Protein AF-0000000074166849 (afdb_homodimer)

pLDDT: mean 84.82, std 19.72, range [32.31, 98.38]

Foldseek 3Di:
DPFFEEEDALVVLLVCLVVVNNVVRVVVGVAYEYEVVRVVVLVVVVVVPDPSSVVVVCQEVVNVHRYDYDHPDPVNVVVVVVVVVVPPD/DPFFEEEDALVVLLVCLVVVNNVVRVVVGVAYEYEVVRVVVLVVVVVVPDPSSVVVVCQEVVNVHRYDYDHPDPVNVVVVVVVVVVPPD

Organism: Halobacterium salinarum (strain ATCC 700922 / JCM 11081 / NRC-1) (NCBI:txid64091)

Radius of gyration: 17.82 Å; Cα contacts (8 Å, |Δi|>4): 226; chains: 2; bounding box: 42×54×41 Å

InterPro domains:
  IPR021799 PIN-like domain, prokaryotic [PF11848] (5-77)

Nearest PDB structures (foldseek):
  1o4w-assembly1_A-2  TM=5.274E-01  e=3.429E-02  Archaeoglobus fulgidus
  5wz4-assembly1_B  TM=5.817E-01  e=6.478E-01  Mycobacterium tuberculosis H37Rv
  5k8j-assembly1_B  TM=6.135E-01  e=2.374E+00  Caulobacter vibrioides CB15
  7bsw-assembly1_A  TM=4.018E-01  e=7.587E+00  Homo sapiens
  5u36-assembly1_B-2  TM=3.613E-01  e=9.313E+00  Methanocaldococcus jannaschii DSM 2661

Solvent-accessible surface area (backbone atoms only — not comparable to full-atom values): 9662 Å² total; per-residue (Å²): 134,80,64,23,37,33,41,46,27,52,61,52,54,51,54,27,31,69,70,73,46,57,66,54,53,66,72,68,19,79,39,41,33,31,35,62,70,37,52,53,53,47,51,52,43,40,74,71,63,44,66,44,43,58,60,54,53,52,32,24,38,92,60,78,30,67,39,35,76,44,71,72,50,70,66,58,48,45,48,52,47,48,51,50,56,62,60,75,104,133,79,65,23,38,32,40,47,27,53,62,51,52,50,55,26,32,68,71,72,46,57,66,54,52,66,72,66,20,80,38,41,34,31,36,60,70,36,51,54,54,48,50,53,43,40,74,72,63,44,66,46,42,58,60,55,54,52,33,24,39,93,60,78,30,68,38,35,77,44,70,73,50,70,65,58,48,46,49,53,46,48,52,50,56,64,60,76,104

Secondary structure (DSSP, 8-state):
----EEE--HHHHHHHHHTT-TTHHHHH-SEEEE-HHHHHHHHHHHHTT-THHHHHHHHBGGGTSSEEE----HHHHHHHHHHHHHH--/----EEE--HHHHHHHHHTT-TTHHHHH-SEEEE-HHHHHHHHHHHHTT-THHHHHHHHBGGGTSSEEE----HHHHHHHHHHHHHH--

Structure (mmCIF, N/CA/C/O backbone):
data_AF-0000000074166849-model_v1
#
loop_
_entity.id
_entity.type
_entity.pdbx_description
1 polymer 'DUF188 family protein'
#
loop_
_atom_site.group_PDB
_atom_site.id
_atom_site.type_symbol
_atom_site.label_atom_id
_atom_site.label_alt_id
_atom_site.label_comp_id
_atom_site.label_asym_id
_atom_site.label_entity_id
_atom_site.label_seq_id
_atom_site.pdbx_PDB_ins_code
_atom_site.Cartn_x
_atom_site.Cartn_y
_atom_site.Cartn_z
_atom_site.occupancy
_atom_site.B_iso_or_equiv
_atom_site.auth_seq_id
_atom_site.auth_comp_id
_atom_site.auth_asym_id
_atom_site.auth_atom_id
_atom_site.pdbx_PDB_model_num
ATOM 1 N N . MET A 1 1 ? 2.408 14.133 -10.898 1 41.84 1 MET A N 1
ATOM 2 C CA . MET A 1 1 ? 1.543 12.969 -10.695 1 41.84 1 MET A CA 1
ATOM 3 C C . MET A 1 1 ? 1.856 12.281 -9.375 1 41.84 1 MET A C 1
ATOM 5 O O . MET A 1 1 ? 3.023 12.062 -9.039 1 41.84 1 MET A O 1
ATOM 9 N N . SER A 1 2 ? 1.131 12.633 -8.305 1 55.06 2 SER A N 1
ATOM 10 C CA . SER A 1 2 ? 1.094 12.25 -6.898 1 55.06 2 SER A CA 1
ATOM 11 C C . SER A 1 2 ? 0.989 10.734 -6.742 1 55.06 2 SER A C 1
ATOM 13 O O . SER A 1 2 ? -0.008 10.133 -7.145 1 55.06 2 SER A O 1
ATOM 15 N N . THR A 1 3 ? 2.047 9.891 -6.926 1 72.5 3 THR A N 1
ATOM 16 C CA . THR A 1 3 ? 2.07 8.453 -7.133 1 72.5 3 THR A CA 1
ATOM 17 C C . THR A 1 3 ? 2.293 7.719 -5.816 1 72.5 3 THR A C 1
ATOM 19 O O . THR A 1 3 ? 3.018 8.203 -4.941 1 72.5 3 THR A O 1
ATOM 22 N N . GLY A 1 4 ? 1.219 6.934 -5.355 1 90.38 4 GLY A N 1
ATOM 23 C CA . GLY A 1 4 ? 1.426 5.992 -4.266 1 90.38 4 GLY A CA 1
ATOM 24 C C . GLY A 1 4 ? 1.835 4.609 -4.742 1 90.38 4 GLY A C 1
ATOM 25 O O . GLY A 1 4 ? 1.427 4.172 -5.816 1 90.38 4 GLY A O 1
ATOM 26 N N . MET A 1 5 ? 2.818 4.055 -4.02 1 93.06 5 MET A N 1
ATOM 27 C CA . MET A 1 5 ? 3.266 2.711 -4.375 1 93.06 5 MET A CA 1
ATOM 28 C C . MET A 1 5 ? 3.176 1.773 -3.176 1 93.06 5 MET A C 1
ATOM 30 O O . MET A 1 5 ? 3.316 2.207 -2.031 1 93.06 5 MET A O 1
ATOM 34 N N . ALA A 1 6 ? 2.928 0.514 -3.533 1 96.12 6 ALA A N 1
ATOM 35 C CA . ALA A 1 6 ? 2.92 -0.53 -2.512 1 96.12 6 ALA A CA 1
ATOM 36 C C . ALA A 1 6 ? 3.799 -1.707 -2.924 1 96.12 6 ALA A C 1
ATOM 38 O O . ALA A 1 6 ? 3.791 -2.119 -4.086 1 96.12 6 ALA A O 1
ATOM 39 N N . VAL A 1 7 ? 4.645 -2.174 -2.018 1 94.81 7 VAL A N 1
ATOM 40 C CA . VAL A 1 7 ? 5.344 -3.447 -2.148 1 94.81 7 VAL A CA 1
ATOM 41 C C . VAL A 1 7 ? 4.68 -4.496 -1.262 1 94.81 7 VAL A C 1
ATOM 43 O O . VAL A 1 7 ? 4.602 -4.328 -0.043 1 94.81 7 VAL A O 1
ATOM 46 N N . VAL A 1 8 ? 4.242 -5.59 -1.958 1 96.44 8 VAL A N 1
ATOM 47 C CA . VAL A 1 8 ? 3.406 -6.527 -1.215 1 96.44 8 VAL A CA 1
ATOM 48 C C . VAL A 1 8 ? 4.066 -7.906 -1.193 1 96.44 8 VAL A C 1
ATOM 50 O O . VAL A 1 8 ? 4.793 -8.266 -2.123 1 96.44 8 VAL A O 1
ATOM 53 N N . ASP A 1 9 ? 3.875 -8.625 -0.111 1 95.62 9 ASP A N 1
ATOM 54 C CA . ASP A 1 9 ? 4.426 -9.969 0.029 1 95.62 9 ASP A CA 1
ATOM 55 C C . ASP A 1 9 ? 3.33 -11.023 -0.115 1 95.62 9 ASP A C 1
ATOM 57 O O . ASP A 1 9 ? 2.193 -10.703 -0.466 1 95.62 9 ASP A O 1
ATOM 61 N N . ASN A 1 10 ? 3.746 -12.297 0.101 1 95.56 10 ASN A N 1
ATOM 62 C CA . ASN A 1 10 ? 2.855 -13.438 -0.074 1 95.56 10 ASN A CA 1
ATOM 63 C C . ASN A 1 10 ? 1.666 -13.375 0.881 1 95.56 10 ASN A C 1
ATOM 65 O O . ASN A 1 10 ? 0.538 -13.68 0.497 1 95.56 10 ASN A O 1
ATOM 69 N N . ASN A 1 11 ? 1.897 -12.914 2.064 1 94.75 11 ASN A N 1
ATOM 70 C CA . ASN A 1 11 ? 0.824 -12.867 3.053 1 94.75 11 ASN A CA 1
ATOM 71 C C . ASN A 1 11 ? -0.29 -11.914 2.627 1 94.75 11 ASN A C 1
ATOM 73 O O . ASN A 1 11 ? -1.471 -12.266 2.699 1 94.75 11 ASN A O 1
ATOM 77 N N . ILE A 1 12 ? 0.066 -10.773 2.145 1 96.94 12 ILE A N 1
ATOM 78 C CA . ILE A 1 12 ? -0.915 -9.781 1.716 1 96.94 12 ILE A CA 1
ATOM 79 C C . ILE A 1 12 ? -1.655 -10.289 0.481 1 96.94 12 ILE A C 1
ATOM 81 O O . ILE A 1 12 ? -2.889 -10.289 0.445 1 96.94 12 ILE A O 1
ATOM 85 N N . LEU A 1 13 ? -0.914 -10.75 -0.47 1 97.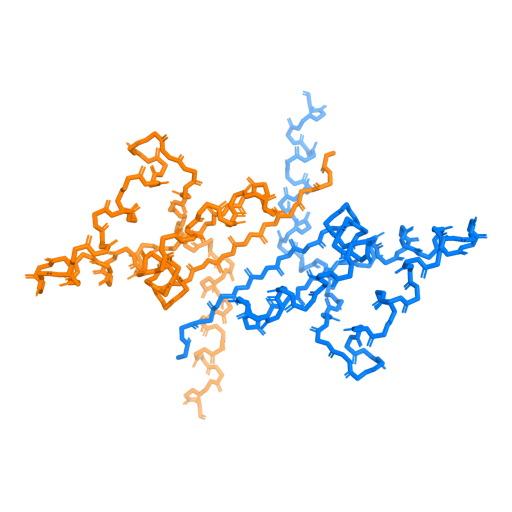69 13 LEU A N 1
ATOM 86 C CA . LEU A 1 13 ? -1.511 -11.242 -1.708 1 97.69 13 LEU A CA 1
ATOM 87 C C . LEU A 1 13 ? -2.457 -12.406 -1.433 1 97.69 13 LEU A C 1
ATOM 89 O O . LEU A 1 13 ? -3.582 -12.43 -1.934 1 97.69 13 LEU A O 1
ATOM 93 N N . SER A 1 14 ? -1.959 -13.305 -0.63 1 97 14 SER A N 1
ATOM 94 C CA . SER A 1 14 ? -2.768 -14.484 -0.322 1 97 14 SER A CA 1
ATOM 95 C C . SER A 1 14 ? -4.027 -14.102 0.451 1 97 14 SER A C 1
ATOM 97 O O . SER A 1 14 ? -5.121 -14.57 0.135 1 97 14 SER A O 1
ATOM 99 N N . SER A 1 15 ? -3.916 -13.234 1.412 1 96.31 15 SER A N 1
ATOM 100 C CA . SER A 1 15 ? -5.051 -12.828 2.232 1 96.31 15 SER A CA 1
ATOM 101 C C . SER A 1 15 ? -6.117 -12.125 1.395 1 96.31 15 SER A C 1
ATOM 103 O O . SER A 1 15 ? -7.301 -12.453 1.491 1 96.31 15 SER A O 1
ATOM 105 N N . LEU A 1 16 ? -5.75 -11.258 0.566 1 97.06 16 LEU A N 1
ATOM 106 C CA . LEU A 1 16 ? -6.695 -10.516 -0.268 1 97.06 16 LEU A CA 1
ATOM 107 C C . LEU A 1 16 ? -7.312 -11.43 -1.323 1 97.06 16 LEU A C 1
ATOM 109 O O . LEU A 1 16 ? -8.492 -11.289 -1.649 1 97.06 16 LEU A O 1
ATOM 113 N N . ALA A 1 17 ? -6.488 -12.336 -1.84 1 97.88 17 ALA A N 1
ATOM 114 C CA . ALA A 1 17 ? -6.992 -13.25 -2.857 1 97.88 17 ALA A CA 1
ATOM 115 C C . ALA A 1 17 ? -8.062 -14.18 -2.283 1 97.88 17 ALA A C 1
ATOM 117 O O . ALA A 1 17 ? -9.062 -14.461 -2.941 1 97.88 17 ALA A O 1
ATOM 118 N N . LYS A 1 18 ? -7.859 -14.602 -1.071 1 97 18 LYS A N 1
ATOM 119 C CA . LYS A 1 18 ? -8.781 -15.516 -0.412 1 97 18 LYS A CA 1
ATOM 120 C C . LYS A 1 18 ? -10.156 -14.883 -0.227 1 97 18 LYS A C 1
ATOM 122 O O . LYS A 1 18 ? -11.18 -15.57 -0.282 1 97 18 LYS A O 1
ATOM 127 N N . ILE A 1 19 ? -10.227 -13.547 -0.076 1 96.19 19 ILE A N 1
ATOM 128 C CA . ILE A 1 19 ? -11.5 -12.867 0.141 1 96.19 19 ILE A CA 1
ATOM 129 C C . ILE A 1 19 ? -11.898 -12.094 -1.115 1 96.19 19 ILE A C 1
ATOM 131 O O . ILE A 1 19 ? -12.758 -11.211 -1.063 1 96.19 19 ILE A O 1
ATOM 135 N N . ASP A 1 20 ? -11.305 -12.289 -2.135 1 96.69 20 ASP A N 1
ATOM 136 C CA . ASP A 1 20 ? -11.594 -11.727 -3.449 1 96.69 20 ASP A CA 1
ATOM 137 C C . ASP A 1 20 ? -11.516 -10.203 -3.42 1 96.69 20 ASP A C 1
ATOM 139 O O . ASP A 1 20 ? -12.391 -9.516 -3.953 1 96.69 20 ASP A O 1
ATOM 143 N N . ARG A 1 21 ? -10.391 -9.609 -2.824 1 96.62 21 ARG A N 1
ATOM 144 C CA . ARG A 1 21 ? -10.242 -8.164 -2.703 1 96.62 21 ARG A CA 1
ATOM 145 C C . ARG A 1 21 ? -8.875 -7.707 -3.211 1 96.62 21 ARG A C 1
ATOM 147 O O . ARG A 1 21 ? -8.344 -6.699 -2.748 1 96.62 21 ARG A O 1
ATOM 154 N N . LEU A 1 22 ? -8.328 -8.406 -4.148 1 97.94 22 LEU A N 1
ATOM 155 C CA . LEU A 1 22 ? -7.035 -8.062 -4.727 1 97.94 22 LEU A CA 1
ATOM 156 C C . LEU A 1 22 ? -7.078 -6.695 -5.398 1 97.94 22 LEU A C 1
ATOM 158 O O . LEU A 1 22 ? -6.09 -5.961 -5.383 1 97.94 22 LEU A O 1
ATOM 162 N N . THR A 1 23 ? -8.258 -6.336 -5.863 1 97.06 23 THR A N 1
ATOM 163 C CA . THR A 1 23 ? -8.391 -5.117 -6.656 1 97.06 23 THR A CA 1
ATOM 164 C C . THR A 1 23 ? -8.328 -3.881 -5.766 1 97.06 23 THR A C 1
ATOM 166 O O . THR A 1 23 ? -8.195 -2.76 -6.258 1 97.06 23 THR A O 1
ATOM 169 N N . LEU A 1 24 ? -8.367 -4.07 -4.516 1 95.06 24 LEU A N 1
ATOM 170 C CA . LEU A 1 24 ? -8.188 -2.973 -3.57 1 95.06 24 LEU A CA 1
ATOM 171 C C . LEU A 1 24 ? -6.828 -2.312 -3.756 1 95.06 24 LEU A C 1
ATOM 173 O O . LEU A 1 24 ? -6.711 -1.088 -3.666 1 95.06 24 LEU A O 1
ATOM 177 N N . LEU A 1 25 ? -5.863 -3.1 -4.078 1 96.88 25 LEU A N 1
ATOM 178 C CA . LEU A 1 25 ? -4.492 -2.615 -4.16 1 96.88 25 LEU A CA 1
ATOM 179 C C . LEU A 1 25 ? -4.336 -1.604 -5.293 1 96.88 25 LEU A C 1
ATOM 181 O O . LEU A 1 25 ? -3.963 -0.453 -5.055 1 96.88 25 LEU A O 1
ATOM 185 N N . PRO A 1 26 ? -4.762 -1.969 -6.477 1 96.44 26 PRO A N 1
ATOM 186 C CA . PRO A 1 26 ? -4.609 -0.995 -7.559 1 96.44 26 PRO A CA 1
ATOM 187 C C . PRO A 1 26 ? -5.629 0.139 -7.48 1 96.44 26 PRO A C 1
ATOM 189 O O . PRO A 1 26 ? -5.488 1.152 -8.172 1 96.44 26 PRO A O 1
ATOM 192 N N . SER A 1 27 ? -6.641 0.029 -6.68 1 94.44 27 SER A N 1
ATOM 193 C CA . SER A 1 27 ? -7.609 1.104 -6.488 1 94.44 27 SER A CA 1
ATOM 194 C C . SER A 1 27 ? -7.047 2.203 -5.594 1 94.44 27 SER A C 1
ATOM 196 O O . SER A 1 27 ? -7.5 3.35 -5.652 1 94.44 27 SER A O 1
ATOM 198 N N . VAL A 1 28 ? -6.102 1.856 -4.793 1 93.69 28 VAL A N 1
ATOM 199 C CA . VAL A 1 28 ? -5.539 2.797 -3.826 1 93.69 28 VAL A CA 1
ATOM 200 C C . VAL A 1 28 ? -4.156 3.25 -4.289 1 93.69 28 VAL A C 1
ATOM 202 O O . VAL A 1 28 ? -3.795 4.418 -4.125 1 93.69 28 VAL A O 1
ATOM 205 N N . PHE A 1 29 ? -3.475 2.314 -4.949 1 95.62 29 PHE A N 1
ATOM 206 C CA . PHE A 1 29 ? -2.092 2.602 -5.309 1 95.62 29 PHE A CA 1
ATOM 207 C C . PHE A 1 29 ? -1.916 2.596 -6.824 1 95.62 29 PHE A C 1
ATOM 209 O O . PHE A 1 29 ? -2.424 1.704 -7.508 1 95.62 29 PHE A O 1
ATOM 216 N N . GLU A 1 30 ? -1.13 3.555 -7.266 1 94.31 30 GLU A N 1
ATOM 217 C CA . GLU A 1 30 ? -0.834 3.605 -8.695 1 94.31 30 GLU A CA 1
ATOM 218 C C . GLU A 1 30 ? 0.069 2.449 -9.117 1 94.31 30 GLU A C 1
ATOM 220 O O . GLU A 1 30 ? -0.083 1.9 -10.203 1 94.31 30 GLU A O 1
ATOM 225 N N . THR A 1 31 ? 1.039 2.146 -8.227 1 93.94 31 THR A N 1
ATOM 226 C CA . THR A 1 31 ? 1.978 1.063 -8.5 1 93.94 31 THR A CA 1
ATOM 227 C C . THR A 1 31 ? 1.963 0.034 -7.375 1 93.94 31 THR A C 1
ATOM 229 O O . THR A 1 31 ? 2.031 0.393 -6.199 1 93.94 31 THR A O 1
ATOM 232 N N . VAL A 1 32 ? 1.758 -1.18 -7.797 1 97 32 VAL A N 1
ATOM 233 C CA . VAL A 1 32 ? 1.841 -2.303 -6.871 1 97 32 VAL A CA 1
ATOM 234 C C . VAL A 1 32 ? 2.891 -3.299 -7.355 1 97 32 VAL A C 1
ATOM 236 O O . VAL A 1 32 ? 2.826 -3.773 -8.492 1 97 32 VAL A O 1
ATOM 239 N N . GLU A 1 33 ? 3.84 -3.564 -6.41 1 95.81 33 GLU A N 1
ATOM 240 C CA . GLU A 1 33 ? 4.949 -4.422 -6.809 1 95.81 33 GLU A CA 1
ATOM 241 C C . GLU A 1 33 ? 5.18 -5.539 -5.793 1 95.81 33 GLU A C 1
ATOM 243 O O . GLU A 1 33 ? 4.793 -5.41 -4.629 1 95.81 33 GLU A O 1
ATOM 248 N N . THR A 1 34 ? 5.793 -6.582 -6.297 1 96.62 34 THR A N 1
ATOM 249 C CA . THR A 1 34 ? 6.352 -7.641 -5.461 1 96.62 34 THR A CA 1
ATOM 250 C C . THR A 1 34 ? 7.711 -8.086 -5.992 1 96.62 34 THR A C 1
ATOM 252 O O . THR A 1 34 ? 8.234 -7.504 -6.941 1 96.62 34 THR A O 1
ATOM 255 N N . ILE A 1 35 ? 8.281 -9.086 -5.305 1 94.25 35 ILE A N 1
ATOM 256 C CA . ILE A 1 35 ? 9.602 -9.539 -5.723 1 94.25 35 ILE A CA 1
ATOM 257 C C . ILE A 1 35 ? 9.547 -11.023 -6.082 1 94.25 35 ILE A C 1
ATOM 259 O O . ILE A 1 35 ? 8.602 -11.727 -5.711 1 94.25 35 ILE A O 1
ATOM 263 N N . PRO A 1 36 ? 10.586 -11.5 -6.801 1 94.81 36 PRO A N 1
ATOM 264 C CA . PRO A 1 36 ? 10.594 -12.875 -7.32 1 94.81 36 PRO A CA 1
ATOM 265 C C . PRO A 1 36 ? 10.438 -13.922 -6.223 1 94.81 36 PRO A C 1
ATOM 267 O O . PRO A 1 36 ? 9.789 -14.953 -6.434 1 94.81 36 PRO A O 1
ATOM 270 N N . SER A 1 37 ? 11.023 -13.656 -5.066 1 93.94 37 SER A N 1
ATOM 271 C CA . SER A 1 37 ? 10.922 -14.625 -3.98 1 93.94 37 SER A CA 1
ATOM 272 C C . SER A 1 37 ? 9.469 -14.828 -3.557 1 93.94 37 SER A C 1
ATOM 274 O O . SER A 1 37 ? 9.078 -15.938 -3.186 1 93.94 37 SER A O 1
ATOM 276 N N . VAL A 1 38 ? 8.719 -13.82 -3.629 1 95.25 38 VAL A N 1
ATOM 277 C CA . VAL A 1 38 ? 7.301 -13.906 -3.285 1 95.25 38 VAL A CA 1
ATOM 278 C C . VAL A 1 38 ? 6.559 -14.719 -4.348 1 95.25 38 VAL A C 1
ATOM 280 O O . VAL A 1 38 ? 5.684 -15.523 -4.023 1 95.25 38 VAL A O 1
ATOM 283 N N . VAL A 1 39 ? 6.93 -14.555 -5.551 1 95.25 39 VAL A N 1
ATOM 284 C CA . VAL A 1 39 ? 6.344 -15.328 -6.645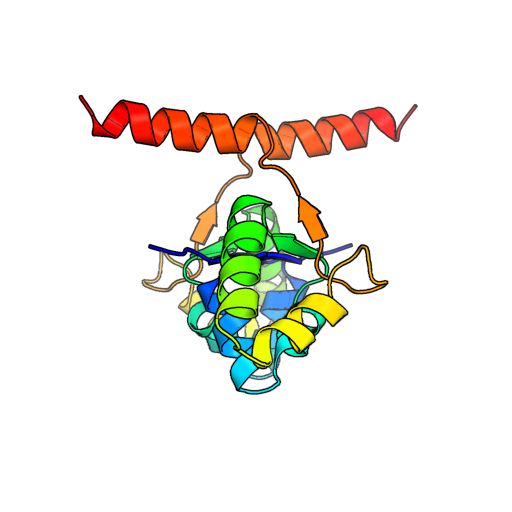 1 95.25 39 VAL A CA 1
ATOM 285 C C . VAL A 1 39 ? 6.633 -16.812 -6.445 1 95.25 39 VAL A C 1
ATOM 287 O O . VAL A 1 39 ? 5.75 -17.656 -6.621 1 95.25 39 VAL A O 1
ATOM 290 N N . ASP A 1 40 ? 7.855 -17.078 -6.059 1 94.5 40 ASP A N 1
ATOM 291 C CA . ASP A 1 40 ? 8.242 -18.453 -5.789 1 94.5 40 ASP A CA 1
ATOM 292 C C . ASP A 1 40 ? 7.355 -19.062 -4.707 1 94.5 40 ASP A C 1
ATOM 294 O O . ASP A 1 40 ? 6.934 -20.219 -4.824 1 94.5 40 ASP A O 1
ATOM 298 N N . GLU A 1 41 ? 7.125 -18.234 -3.73 1 95.12 41 GLU A N 1
ATOM 299 C CA . GLU A 1 41 ? 6.285 -18.688 -2.627 1 95.12 41 GLU A CA 1
ATOM 300 C C . GLU A 1 41 ? 4.859 -18.969 -3.098 1 95.12 41 GLU A C 1
ATOM 302 O O . GLU A 1 41 ? 4.266 -19.984 -2.725 1 95.12 41 GLU A O 1
ATOM 307 N N . LEU A 1 42 ? 4.301 -18.219 -3.875 1 96 42 LEU A N 1
ATOM 308 C CA . LEU A 1 42 ? 2.951 -18.375 -4.406 1 96 42 LEU A CA 1
ATOM 309 C C . LEU A 1 42 ? 2.867 -19.594 -5.324 1 96 42 LEU A C 1
ATOM 311 O O . LEU A 1 42 ? 1.863 -20.312 -5.32 1 96 42 LEU A O 1
ATOM 315 N N . ASP A 1 43 ? 3.914 -19.859 -6.07 1 94.5 43 ASP A N 1
ATOM 316 C CA . ASP A 1 43 ? 3.961 -21.016 -6.953 1 94.5 43 ASP A CA 1
ATOM 317 C C . ASP A 1 43 ? 3.91 -22.328 -6.152 1 94.5 43 ASP A C 1
ATOM 319 O O . ASP A 1 43 ? 3.273 -23.297 -6.57 1 94.5 43 ASP A O 1
ATOM 323 N N . ARG A 1 44 ? 4.57 -22.281 -5.043 1 95.5 44 ARG A N 1
ATOM 324 C CA . ARG A 1 44 ? 4.512 -23.453 -4.184 1 95.5 44 ARG A CA 1
ATOM 325 C C . ARG A 1 44 ? 3.098 -23.688 -3.668 1 95.5 44 ARG A C 1
ATOM 327 O O . ARG A 1 44 ? 2.635 -24.828 -3.598 1 95.5 44 ARG A O 1
ATOM 334 N N . ALA A 1 45 ? 2.439 -22.609 -3.352 1 94.88 45 ALA A N 1
ATOM 335 C CA . ALA A 1 45 ? 1.051 -22.703 -2.906 1 94.88 45 ALA A CA 1
ATOM 336 C C . ALA A 1 45 ? 0.156 -23.266 -4.012 1 94.88 45 ALA A C 1
ATOM 338 O O . ALA A 1 45 ? -0.774 -24.016 -3.74 1 94.88 45 ALA A O 1
ATOM 339 N N . LYS A 1 46 ? 0.399 -22.922 -5.152 1 93.38 46 LYS A N 1
ATOM 340 C CA . LYS A 1 46 ? -0.336 -23.438 -6.305 1 93.38 46 LYS A CA 1
ATOM 341 C C . LYS A 1 46 ? -0.18 -24.953 -6.422 1 93.38 46 LYS A C 1
ATOM 343 O O . LYS A 1 46 ? -1.157 -25.672 -6.66 1 93.38 46 LYS A O 1
ATOM 348 N N . VAL A 1 47 ? 1.09 -25.406 -6.23 1 94.5 47 VAL A N 1
ATOM 349 C CA . VAL A 1 47 ? 1.389 -26.828 -6.301 1 94.5 47 VAL A CA 1
ATOM 350 C C . VAL A 1 47 ? 0.619 -27.578 -5.211 1 94.5 47 VAL A C 1
ATOM 352 O O . VAL A 1 47 ? 0.135 -28.688 -5.434 1 94.5 47 VAL A O 1
ATOM 355 N N . ASP A 1 48 ? 0.426 -26.891 -4.145 1 94.81 48 ASP A N 1
ATOM 356 C CA . ASP A 1 48 ? -0.286 -27.484 -3.016 1 94.81 48 ASP A CA 1
ATOM 357 C C . ASP A 1 48 ? -1.795 -27.469 -3.246 1 94.81 48 ASP A C 1
ATOM 359 O O . ASP A 1 48 ? -2.559 -27.984 -2.434 1 94.81 48 ASP A O 1
ATOM 363 N N . GLY A 1 49 ? -2.283 -26.844 -4.234 1 93.31 49 GLY A N 1
ATOM 364 C CA . GLY A 1 49 ? -3.674 -26.953 -4.645 1 93.31 49 GLY A CA 1
ATOM 365 C C . GLY A 1 49 ? -4.527 -25.797 -4.18 1 93.31 49 GLY A C 1
ATOM 366 O O . GLY A 1 49 ? -5.754 -25.891 -4.141 1 93.31 49 GLY A O 1
ATOM 367 N N . TYR A 1 50 ? -3.869 -24.719 -3.828 1 93.25 50 TYR A N 1
ATOM 368 C CA . TYR A 1 50 ? -4.648 -23.562 -3.389 1 93.25 50 TYR A CA 1
ATOM 369 C C . TYR A 1 50 ? -5.18 -22.781 -4.582 1 93.25 50 TYR A C 1
ATOM 371 O O . TYR A 1 50 ? -4.398 -22.25 -5.375 1 93.25 50 TYR A O 1
ATOM 379 N N . ASP A 1 51 ? -6.48 -22.594 -4.605 1 94.25 51 ASP A N 1
ATOM 380 C CA . ASP A 1 51 ? -7.141 -22.016 -5.773 1 94.25 51 ASP A CA 1
ATOM 381 C C . ASP A 1 51 ? -6.965 -20.5 -5.812 1 94.25 51 ASP A C 1
ATOM 383 O O . ASP A 1 51 ? -7.023 -19.891 -6.883 1 94.25 51 ASP A O 1
ATOM 387 N N . PHE A 1 52 ? -6.77 -19.938 -4.629 1 96.38 52 PHE A N 1
ATOM 388 C CA . PHE A 1 52 ? -6.68 -18.484 -4.582 1 96.38 52 PHE A CA 1
ATOM 389 C C . PHE A 1 52 ? -5.477 -17.984 -5.383 1 96.38 52 PHE A C 1
ATOM 391 O O . PHE A 1 52 ? -5.438 -16.828 -5.801 1 96.38 52 PHE A O 1
ATOM 398 N N . VAL A 1 53 ? -4.488 -18.844 -5.695 1 97.25 53 VAL A N 1
ATOM 399 C CA . VAL A 1 53 ? -3.277 -18.469 -6.422 1 97.25 53 VAL A CA 1
ATOM 400 C C . VAL A 1 53 ? -3.627 -18.14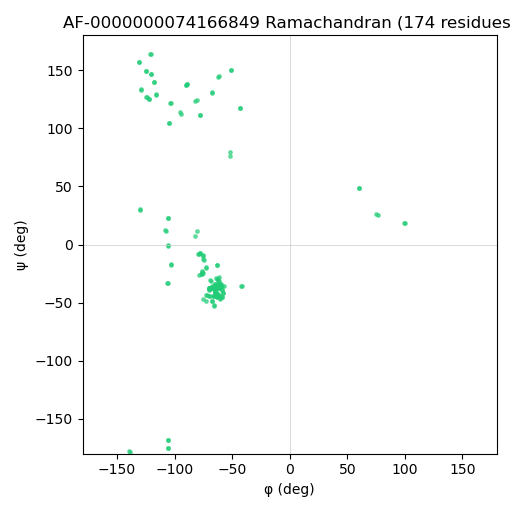1 -7.867 1 97.25 53 VAL A C 1
ATOM 402 O O . VAL A 1 53 ? -2.988 -17.281 -8.484 1 97.25 53 VAL A O 1
ATOM 405 N N . THR A 1 54 ? -4.652 -18.797 -8.375 1 96.62 54 THR A N 1
ATOM 406 C CA . THR A 1 54 ? -5.082 -18.516 -9.742 1 96.62 54 THR A CA 1
ATOM 407 C C . THR A 1 54 ? -5.516 -17.062 -9.891 1 96.62 54 THR A C 1
ATOM 409 O O . THR A 1 54 ? -5.246 -16.438 -10.922 1 96.62 54 THR A O 1
ATOM 412 N N . ARG A 1 55 ? -6.141 -16.578 -8.875 1 97.56 55 ARG A N 1
ATOM 413 C CA . ARG A 1 55 ? -6.562 -15.18 -8.898 1 97.56 55 ARG A CA 1
ATOM 414 C C . ARG A 1 55 ? -5.355 -14.242 -8.883 1 97.56 55 ARG A C 1
ATOM 416 O O . ARG A 1 55 ? -5.371 -13.195 -9.539 1 97.56 55 ARG A O 1
ATOM 423 N N . ILE A 1 56 ? -4.324 -14.617 -8.148 1 98.38 56 ILE A N 1
ATOM 424 C CA . ILE A 1 56 ? -3.109 -13.812 -8.102 1 98.38 56 ILE A CA 1
ATOM 425 C C . ILE A 1 56 ? -2.393 -13.875 -9.445 1 98.38 56 ILE A C 1
ATOM 427 O O . ILE A 1 56 ? -1.897 -12.859 -9.938 1 98.38 56 ILE A O 1
ATOM 431 N N . ASP A 1 57 ? -2.412 -14.992 -10.062 1 97.12 57 ASP A N 1
ATOM 432 C CA . ASP A 1 57 ? -1.793 -15.164 -11.375 1 97.12 57 ASP A CA 1
ATOM 433 C C . ASP A 1 57 ? -2.43 -14.234 -12.406 1 97.12 57 ASP A C 1
ATOM 435 O O . ASP A 1 57 ? -1.734 -13.664 -13.25 1 97.12 57 ASP A O 1
ATOM 439 N N . ALA A 1 58 ? -3.641 -14 -12.289 1 97.56 58 ALA A N 1
ATOM 440 C CA . ALA A 1 58 ? -4.402 -13.234 -13.273 1 97.56 58 ALA A CA 1
ATOM 441 C C . ALA A 1 58 ? -4.047 -11.75 -13.211 1 97.56 58 ALA A C 1
ATOM 443 O O . ALA A 1 58 ? -4.25 -11.016 -14.18 1 97.56 58 ALA A O 1
ATOM 444 N N . VAL A 1 59 ? -3.504 -11.305 -12.148 1 98.19 59 VAL A N 1
ATOM 445 C CA . VAL A 1 59 ? -3.275 -9.867 -12.016 1 98.19 59 VAL A CA 1
ATOM 446 C C . VAL A 1 59 ? -1.792 -9.562 -12.195 1 98.19 59 VAL A C 1
ATOM 448 O O . VAL A 1 59 ? -1.377 -8.398 -12.117 1 98.19 59 VAL A O 1
ATOM 451 N N . LYS A 1 60 ? -1.007 -10.531 -12.406 1 97.94 60 LYS A N 1
ATOM 452 C CA . LYS A 1 60 ? 0.407 -10.305 -12.695 1 97.94 60 LYS A CA 1
ATOM 453 C C . LYS A 1 60 ? 0.585 -9.508 -13.984 1 97.94 60 LYS A C 1
ATOM 455 O 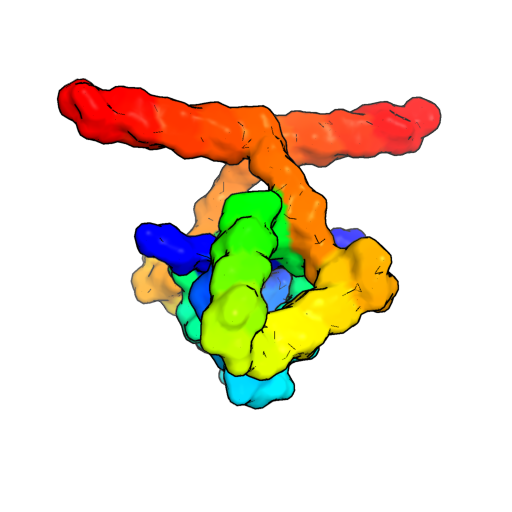O . LYS A 1 60 ? -0.158 -9.695 -14.945 1 97.94 60 LYS A O 1
ATOM 460 N N . SER A 1 61 ? 1.591 -8.672 -13.969 1 97.06 61 SER A N 1
ATOM 461 C CA . SER A 1 61 ? 1.8 -7.754 -15.086 1 97.06 61 SER A CA 1
ATOM 462 C C . SER A 1 61 ? 2.025 -8.516 -16.391 1 97.06 61 SER A C 1
ATOM 464 O O . SER A 1 61 ? 1.577 -8.086 -17.453 1 97.06 61 SER A O 1
ATOM 466 N N . TYR A 1 62 ? 2.703 -9.672 -16.375 1 94.75 62 TYR A N 1
ATOM 467 C CA . TYR A 1 62 ? 2.977 -10.414 -17.594 1 94.75 62 TYR A CA 1
ATOM 468 C C . TYR A 1 62 ? 1.741 -11.18 -18.062 1 94.75 62 TYR A C 1
ATOM 470 O O . TYR A 1 62 ? 1.72 -11.727 -19.172 1 94.75 62 TYR A O 1
ATOM 478 N N . ASN A 1 63 ? 0.683 -11.281 -17.422 1 96.44 63 ASN A N 1
ATOM 479 C CA . ASN A 1 63 ? -0.624 -11.789 -17.812 1 96.44 63 ASN A CA 1
ATOM 480 C C . ASN A 1 63 ? -1.629 -10.656 -18.016 1 96.44 63 ASN A C 1
ATOM 482 O O . ASN A 1 63 ? -2.809 -10.805 -17.688 1 96.44 63 ASN A O 1
ATOM 486 N N . ASN A 1 64 ? -1.09 -9.469 -18.281 1 96.56 64 ASN A N 1
ATOM 487 C CA . ASN A 1 64 ? -1.881 -8.281 -18.594 1 96.56 64 ASN A CA 1
ATOM 488 C C . ASN A 1 64 ? -2.545 -7.707 -17.344 1 96.56 64 ASN A C 1
ATOM 490 O O . ASN A 1 64 ? -3.615 -7.102 -17.422 1 96.56 64 ASN A O 1
ATOM 494 N N . GLY A 1 65 ? -1.984 -7.926 -16.172 1 98.19 65 GLY A N 1
ATOM 495 C CA . GLY A 1 65 ? -2.49 -7.387 -14.914 1 98.19 65 GLY A CA 1
ATOM 496 C C . GLY A 1 65 ? -1.657 -6.238 -14.375 1 98.19 65 GLY A C 1
ATOM 497 O O . GLY A 1 65 ? -0.899 -5.613 -15.125 1 98.19 65 GLY A O 1
ATOM 498 N N . TRP A 1 66 ? -1.896 -5.863 -13.148 1 98.06 66 TRP A N 1
ATOM 499 C CA . TRP A 1 66 ? -1.313 -4.652 -12.578 1 98.06 66 TRP A CA 1
ATOM 500 C C . TRP A 1 66 ? -0.158 -4.992 -11.641 1 98.06 66 TRP A C 1
ATOM 502 O O . TRP A 1 66 ? 0.625 -4.117 -11.266 1 98.06 66 TRP A O 1
ATOM 512 N N . LEU A 1 67 ? -0.034 -6.191 -11.203 1 98.25 67 LEU A N 1
ATOM 513 C CA . LEU A 1 67 ? 0.98 -6.562 -10.227 1 98.25 67 LEU A CA 1
ATOM 514 C C . LEU A 1 67 ? 2.348 -6.707 -10.883 1 98.25 67 LEU A C 1
ATOM 516 O O . LEU A 1 67 ? 2.576 -7.645 -11.648 1 98.25 67 LEU A O 1
ATOM 520 N N . GLU A 1 68 ? 3.242 -5.789 -10.547 1 97.12 68 GLU A N 1
ATOM 521 C CA . GLU A 1 68 ? 4.586 -5.809 -11.125 1 97.12 68 GLU A CA 1
ATOM 522 C C . GLU A 1 68 ? 5.531 -6.66 -10.281 1 97.12 68 GLU A C 1
ATOM 524 O O . GLU A 1 68 ? 5.504 -6.598 -9.055 1 97.12 68 GLU A O 1
ATOM 529 N N . ILE A 1 69 ? 6.348 -7.449 -11.008 1 95.94 69 ILE A N 1
ATOM 530 C CA . ILE A 1 69 ? 7.363 -8.258 -10.344 1 95.94 69 ILE A CA 1
ATOM 531 C C . ILE A 1 69 ? 8.742 -7.625 -10.547 1 95.94 69 ILE A C 1
ATOM 533 O O . ILE A 1 69 ? 9.266 -7.621 -11.664 1 95.94 69 ILE A O 1
ATOM 537 N N . THR A 1 70 ? 9.234 -6.988 -9.5 1 90.81 70 THR A N 1
ATOM 538 C CA . THR A 1 70 ? 10.492 -6.266 -9.648 1 90.81 70 THR A CA 1
ATOM 539 C C . THR A 1 70 ? 11.57 -6.871 -8.766 1 90.81 70 THR A C 1
ATOM 541 O O . THR A 1 70 ? 11.312 -7.23 -7.613 1 90.81 70 THR A O 1
ATOM 544 N N . ALA A 1 71 ? 12.734 -7.184 -9.359 1 76.62 71 ALA A N 1
ATOM 545 C CA . ALA A 1 71 ? 13.875 -7.652 -8.578 1 76.62 71 ALA A CA 1
ATOM 546 C C . ALA A 1 71 ? 14.414 -6.547 -7.676 1 76.62 71 ALA A C 1
ATOM 548 O O . ALA A 1 71 ? 14.391 -5.371 -8.039 1 76.62 71 ALA A O 1
ATOM 549 N N . PRO A 1 72 ? 14.57 -6.941 -6.449 1 61.81 72 PRO A N 1
ATOM 550 C CA . PRO A 1 72 ? 15.109 -5.918 -5.551 1 61.81 72 PRO A CA 1
ATOM 551 C C . PRO A 1 72 ? 16.266 -5.133 -6.168 1 61.81 72 PRO A C 1
ATOM 553 O O . PRO A 1 72 ? 17.047 -5.688 -6.949 1 61.81 72 PRO A O 1
ATOM 556 N N . THR A 1 73 ? 16.047 -3.865 -6.316 1 54.81 73 THR A N 1
ATOM 557 C CA . THR A 1 73 ? 17.188 -3.09 -6.766 1 54.81 73 THR A CA 1
ATOM 558 C C . THR A 1 73 ? 18.406 -3.379 -5.898 1 54.81 73 THR A C 1
ATOM 560 O O . THR A 1 73 ? 18.281 -3.895 -4.789 1 54.81 73 THR A O 1
ATOM 563 N N . GLU A 1 74 ? 19.594 -3.271 -6.484 1 48.5 74 GLU A N 1
ATOM 564 C CA . GLU A 1 74 ? 20.859 -3.393 -5.773 1 48.5 74 GLU A CA 1
ATOM 565 C C . GLU A 1 74 ? 20.812 -2.662 -4.434 1 48.5 74 GLU A C 1
ATOM 567 O O . GLU A 1 74 ? 21.375 -3.129 -3.443 1 48.5 74 GLU A O 1
ATOM 572 N N . SER A 1 75 ? 20.156 -1.602 -4.367 1 48.72 75 SER A N 1
ATOM 573 C CA . SER A 1 75 ? 20.125 -0.802 -3.146 1 48.72 75 SER A CA 1
ATOM 574 C C . SER A 1 75 ? 19.281 -1.475 -2.064 1 48.72 75 SER A C 1
ATOM 576 O O . SER A 1 75 ? 19.578 -1.354 -0.875 1 48.72 75 SER A O 1
ATOM 578 N N . GLU A 1 76 ? 18.141 -2.025 -2.289 1 50.56 76 GLU A N 1
ATOM 579 C CA . GLU A 1 76 ? 17.359 -2.781 -1.32 1 50.56 76 GLU A CA 1
ATOM 580 C C . GLU A 1 76 ? 18.078 -4.059 -0.898 1 50.56 76 GLU A C 1
ATOM 582 O O . GLU A 1 76 ? 18 -4.469 0.261 1 50.56 76 GLU A O 1
ATOM 587 N N . LEU A 1 77 ? 18.766 -4.594 -1.839 1 50.31 77 LEU A N 1
ATOM 588 C CA . LEU A 1 77 ? 19.641 -5.727 -1.555 1 50.31 77 LEU A CA 1
ATOM 589 C C . LEU A 1 77 ? 20.766 -5.312 -0.614 1 50.31 77 LEU A C 1
ATOM 591 O O . LEU A 1 77 ? 21.141 -6.074 0.281 1 50.31 77 LEU A O 1
ATOM 595 N N . GLU A 1 78 ? 21.219 -4.199 -0.913 1 52.59 78 GLU A N 1
ATOM 596 C CA . GLU A 1 78 ? 22.297 -3.729 -0.065 1 52.59 78 GLU A CA 1
ATOM 597 C C . GLU A 1 78 ? 21.812 -3.42 1.346 1 52.59 78 GLU A C 1
ATOM 599 O O . GLU A 1 78 ? 22.531 -3.635 2.322 1 52.59 78 GLU A O 1
ATOM 604 N N . ARG A 1 79 ? 20.688 -2.908 1.409 1 47.62 79 ARG A N 1
ATOM 605 C CA . ARG A 1 79 ? 20.172 -2.602 2.738 1 47.62 79 ARG A CA 1
ATOM 606 C C . ARG A 1 79 ? 19.844 -3.877 3.504 1 47.62 79 ARG A C 1
ATOM 608 O O . ARG A 1 79 ? 20.078 -3.965 4.711 1 47.62 79 ARG A O 1
ATOM 615 N N . ALA A 1 80 ? 19.203 -4.812 2.869 1 51.06 80 ALA A N 1
ATOM 616 C CA . ALA A 1 80 ? 18.969 -6.102 3.516 1 51.06 80 ALA A CA 1
ATOM 617 C C . ALA A 1 80 ? 20.281 -6.762 3.912 1 51.06 80 ALA A C 1
ATOM 619 O O . ALA A 1 80 ? 20.375 -7.406 4.957 1 51.06 80 ALA A O 1
ATOM 620 N N . ASP A 1 81 ? 21.234 -6.633 3.064 1 51.81 81 ASP A N 1
ATOM 621 C CA . ASP A 1 81 ? 22.578 -7.141 3.354 1 51.81 81 ASP A CA 1
ATOM 622 C C . ASP A 1 81 ? 23.203 -6.402 4.535 1 51.81 81 ASP A C 1
ATOM 624 O O . ASP A 1 81 ? 23.906 -7.004 5.348 1 51.81 81 ASP A O 1
ATOM 628 N N . ASP A 1 82 ? 22.953 -5.105 4.508 1 51.81 82 ASP A N 1
ATOM 629 C CA . ASP A 1 82 ? 23.484 -4.328 5.625 1 51.81 82 ASP A CA 1
ATOM 630 C C . ASP A 1 82 ? 22.812 -4.719 6.934 1 51.81 82 ASP A C 1
ATOM 632 O O . ASP A 1 82 ? 23.469 -4.793 7.98 1 51.81 82 ASP A O 1
ATOM 636 N N . LEU A 1 83 ? 21.562 -4.859 6.887 1 46.22 83 LEU A N 1
ATOM 637 C CA . LEU A 1 83 ? 20.828 -5.293 8.078 1 46.22 83 LEU A CA 1
ATOM 638 C C . LEU A 1 83 ? 21.234 -6.711 8.469 1 46.22 83 LEU A C 1
ATOM 640 O O . LEU A 1 83 ? 21.312 -7.031 9.664 1 46.22 83 LEU A O 1
ATOM 644 N N . ARG A 1 84 ? 21.328 -7.59 7.496 1 46.78 84 ARG A N 1
ATOM 645 C CA . ARG A 1 84 ? 21.828 -8.938 7.77 1 46.78 84 ARG A CA 1
ATOM 646 C C . ARG A 1 84 ? 23.234 -8.883 8.359 1 46.78 84 ARG A C 1
ATOM 648 O O . ARG A 1 84 ? 23.562 -9.633 9.281 1 46.78 84 ARG A O 1
ATOM 655 N N . ASP A 1 85 ? 24.062 -8.125 7.82 1 50.38 85 ASP A N 1
ATOM 656 C CA . ASP A 1 85 ? 25.422 -8.016 8.336 1 50.38 85 ASP A CA 1
ATOM 657 C C . ASP A 1 85 ? 25.422 -7.422 9.742 1 50.38 85 ASP A C 1
ATOM 659 O O . ASP A 1 85 ? 26.25 -7.793 10.57 1 50.38 85 ASP A O 1
ATOM 663 N N . HIS A 1 86 ? 24.516 -6.512 9.977 1 51.19 86 HIS A N 1
ATOM 664 C CA . HIS A 1 86 ? 24.531 -5.965 11.328 1 51.19 86 HIS A CA 1
ATOM 665 C C . HIS A 1 86 ? 23.938 -6.945 12.328 1 51.19 86 HIS A C 1
ATOM 667 O O . HIS A 1 86 ? 24.109 -6.781 13.539 1 51.19 86 HIS A O 1
ATOM 673 N N . GLY A 1 87 ? 23.125 -7.801 11.914 1 42.97 87 GLY A N 1
ATOM 674 C CA . GLY A 1 87 ? 22.562 -8.758 12.852 1 42.97 87 GLY A CA 1
ATOM 675 C C . GLY A 1 87 ? 23.547 -9.852 13.242 1 42.97 87 GLY A C 1
ATOM 676 O O . GLY A 1 87 ? 23.344 -10.547 14.242 1 42.97 87 GLY A O 1
ATOM 677 N N . PHE A 1 88 ? 24.312 -10.539 12.352 1 41.31 88 PHE A N 1
ATOM 678 C CA . PHE A 1 88 ? 25.125 -11.688 12.727 1 41.31 88 PHE A CA 1
ATOM 679 C C . PHE A 1 88 ? 26.453 -11.234 13.328 1 4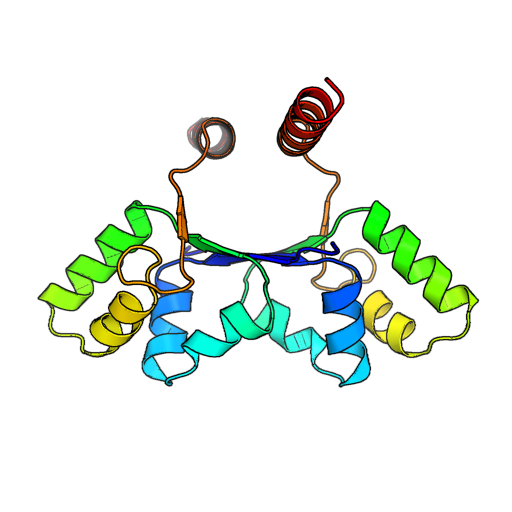1.31 88 PHE A C 1
ATOM 681 O O . PHE A 1 88 ? 27.312 -12.062 13.625 1 41.31 88 PHE A O 1
ATOM 688 N N . ARG A 1 89 ? 26.625 -9.984 13.555 1 32.44 89 ARG A N 1
ATOM 689 C CA . ARG A 1 89 ? 27.766 -9.961 14.461 1 32.44 89 ARG A CA 1
ATOM 690 C C . ARG A 1 89 ? 27.328 -10.188 15.898 1 32.44 89 ARG A C 1
ATOM 692 O O . ARG A 1 89 ? 26.312 -9.641 16.344 1 32.44 89 ARG A O 1
ATOM 699 N N . MET B 1 1 ? 9.141 -12.508 8.859 1 41.91 1 MET B N 1
ATOM 700 C CA . MET B 1 1 ? 7.965 -11.641 8.945 1 41.91 1 MET B CA 1
ATOM 701 C C . MET B 1 1 ? 7.703 -10.945 7.613 1 41.91 1 MET B C 1
ATOM 703 O O . MET B 1 1 ? 8.633 -10.445 6.977 1 41.91 1 MET B O 1
ATOM 707 N N . SER B 1 2 ? 6.828 -11.523 6.777 1 55.16 2 SER B N 1
ATOM 708 C CA . SER B 1 2 ? 6.312 -11.203 5.449 1 55.16 2 SER B CA 1
ATOM 709 C C . SER B 1 2 ? 5.789 -9.773 5.391 1 55.16 2 SER B C 1
ATOM 711 O O . SER B 1 2 ? 4.855 -9.422 6.113 1 55.16 2 SER B O 1
ATOM 713 N N . THR B 1 3 ? 6.598 -8.703 5.246 1 72.81 3 THR B N 1
ATOM 714 C CA . THR B 1 3 ? 6.34 -7.285 5.48 1 72.81 3 THR B CA 1
ATOM 715 C C . THR B 1 3 ? 5.91 -6.594 4.191 1 72.81 3 THR B C 1
ATOM 717 O O . THR B 1 3 ? 6.406 -6.918 3.111 1 72.81 3 THR B O 1
ATOM 720 N N . GLY B 1 4 ? 4.582 -6.141 4.133 1 90.56 4 GLY B N 1
ATOM 721 C CA . GLY B 1 4 ? 4.172 -5.227 3.08 1 90.56 4 GLY B CA 1
ATOM 722 C C . GLY B 1 4 ? 4.328 -3.766 3.461 1 90.56 4 GLY B C 1
ATOM 723 O O . GLY B 1 4 ? 4.184 -3.406 4.633 1 90.56 4 GLY B O 1
ATOM 724 N N . MET B 1 5 ? 4.844 -2.994 2.492 1 93.06 5 MET B N 1
ATOM 725 C CA . MET B 1 5 ? 5.012 -1.566 2.75 1 93.06 5 MET B CA 1
ATOM 726 C C . MET B 1 5 ? 4.312 -0.736 1.679 1 93.06 5 MET B C 1
ATOM 728 O O . MET B 1 5 ? 4.203 -1.165 0.529 1 93.06 5 MET B O 1
ATOM 732 N N . ALA B 1 6 ? 3.861 0.423 2.146 1 96.12 6 ALA B N 1
ATOM 733 C CA . ALA B 1 6 ? 3.264 1.384 1.223 1 96.12 6 ALA B CA 1
ATOM 734 C C . ALA B 1 6 ? 3.885 2.768 1.393 1 96.12 6 ALA B C 1
ATOM 736 O O . ALA B 1 6 ? 4.133 3.209 2.518 1 96.12 6 ALA B O 1
ATOM 737 N N . VAL B 1 7 ? 4.238 3.41 0.292 1 94.75 7 VAL B N 1
ATOM 738 C CA . VAL B 1 7 ? 4.586 4.828 0.253 1 94.75 7 VAL B CA 1
ATOM 739 C C . VAL B 1 7 ? 3.43 5.625 -0.337 1 94.75 7 VAL B C 1
ATOM 741 O O . VAL B 1 7 ? 3.021 5.391 -1.478 1 94.75 7 VAL B O 1
ATOM 744 N N . VAL B 1 8 ? 2.965 6.59 0.499 1 96.44 8 VAL B N 1
ATOM 745 C CA . VAL B 1 8 ? 1.723 7.238 0.092 1 96.44 8 VAL B CA 1
ATOM 746 C C . VAL B 1 8 ? 1.954 8.742 -0.071 1 96.44 8 VAL B C 1
ATOM 748 O O . VAL B 1 8 ? 2.809 9.32 0.604 1 96.44 8 VAL B O 1
ATOM 751 N N . ASP B 1 9 ? 1.258 9.336 -1.003 1 95.5 9 ASP B N 1
ATOM 752 C CA . ASP B 1 9 ? 1.358 10.773 -1.248 1 95.5 9 ASP B CA 1
ATOM 753 C C . ASP B 1 9 ? 0.128 11.508 -0.722 1 95.5 9 ASP B C 1
ATOM 755 O O . ASP B 1 9 ? -0.715 10.914 -0.047 1 95.5 9 ASP B O 1
ATOM 759 N N . ASN B 1 10 ? 0.1 12.828 -1.003 1 95.5 10 ASN B N 1
ATOM 760 C CA . ASN B 1 10 ? -0.959 13.703 -0.51 1 95.5 10 ASN B CA 1
ATOM 761 C C . ASN B 1 10 ? -2.324 13.289 -1.051 1 95.5 10 ASN B C 1
ATOM 763 O O . ASN B 1 10 ? -3.318 13.305 -0.321 1 95.5 10 ASN B O 1
ATOM 767 N N . ASN B 1 11 ? -2.367 12.859 -2.262 1 94.69 11 ASN B N 1
ATOM 768 C CA . ASN B 1 11 ? -3.643 12.492 -2.867 1 94.69 11 ASN B CA 1
ATOM 769 C C . ASN B 1 11 ? -4.277 11.297 -2.16 1 94.69 11 ASN B C 1
ATOM 771 O O . ASN B 1 11 ? -5.465 11.32 -1.84 1 94.69 11 ASN B O 1
ATOM 775 N N . ILE B 1 12 ? -3.5 10.305 -1.871 1 96.88 12 ILE B N 1
ATOM 776 C CA . ILE B 1 12 ? -4 9.109 -1.205 1 96.88 12 ILE B CA 1
ATOM 777 C C . ILE B 1 12 ? -4.426 9.453 0.22 1 96.88 12 ILE B C 1
ATOM 779 O O . ILE B 1 12 ? -5.543 9.125 0.636 1 96.88 12 ILE B O 1
ATOM 783 N N . LEU B 1 13 ? -3.57 10.141 0.92 1 97.62 13 LEU B N 1
ATOM 784 C CA . LEU B 1 13 ? -3.861 10.508 2.301 1 97.62 13 LEU B CA 1
ATOM 785 C C . LEU B 1 13 ? -5.117 11.367 2.383 1 97.62 13 LEU B C 1
ATOM 787 O O . LEU B 1 13 ? -6 11.109 3.207 1 97.62 13 LEU B O 1
ATOM 791 N N . SER B 1 14 ? -5.148 12.328 1.501 1 96.88 14 SER B N 1
ATOM 792 C CA . SER B 1 14 ? -6.293 13.234 1.508 1 96.88 14 SER B CA 1
ATOM 793 C C . SER B 1 14 ? -7.582 12.5 1.15 1 96.88 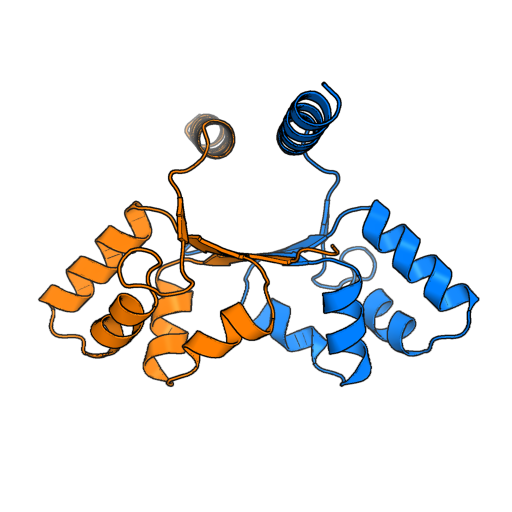14 SER B C 1
ATOM 795 O O . SER B 1 14 ? -8.609 12.68 1.81 1 96.88 14 SER B O 1
ATOM 797 N N . SER B 1 15 ? -7.547 11.656 0.163 1 96.19 15 SER B N 1
ATOM 798 C CA . SER B 1 15 ? -8.734 10.938 -0.282 1 96.19 15 SER B CA 1
ATOM 799 C C . SER B 1 15 ? -9.266 10.016 0.812 1 96.19 15 SER B C 1
ATOM 801 O O . SER B 1 15 ? -10.461 10.008 1.103 1 96.19 15 SER B O 1
ATOM 803 N N . LEU B 1 16 ? -8.445 9.305 1.451 1 97 16 LEU B N 1
ATOM 804 C CA . LEU B 1 16 ? -8.844 8.383 2.504 1 97 16 LEU B CA 1
ATOM 805 C C . LEU B 1 16 ? -9.328 9.133 3.738 1 97 16 LEU B C 1
ATOM 807 O O . LEU B 1 16 ? -10.266 8.703 4.41 1 97 16 LEU B O 1
ATOM 811 N N . ALA B 1 17 ? -8.656 10.25 4.02 1 97.81 17 ALA B N 1
ATOM 812 C CA . ALA B 1 17 ? -9.039 11.039 5.184 1 97.81 17 ALA B CA 1
ATOM 813 C C . ALA B 1 17 ? -10.445 11.625 5.012 1 97.81 17 ALA B C 1
ATOM 815 O O . ALA B 1 17 ? -11.227 11.656 5.961 1 97.81 17 ALA B O 1
ATOM 816 N N . LYS B 1 18 ? -10.742 12.023 3.811 1 96.88 18 LYS B N 1
ATOM 817 C CA . LYS B 1 18 ? -12.031 12.641 3.512 1 96.88 18 LYS B CA 1
ATOM 818 C C . LYS B 1 18 ? -13.18 11.656 3.732 1 96.88 18 LYS B C 1
ATOM 820 O O . LYS B 1 18 ? -14.273 12.055 4.129 1 96.88 18 LYS B O 1
ATOM 825 N N . ILE B 1 19 ? -12.938 10.352 3.564 1 96.12 19 ILE B N 1
ATOM 826 C CA . ILE B 1 19 ? -13.984 9.352 3.723 1 96.12 19 ILE B CA 1
ATOM 827 C C . ILE B 1 19 ? -13.75 8.555 5.004 1 96.12 19 ILE B C 1
ATOM 829 O O . ILE B 1 19 ? -14.312 7.473 5.18 1 96.12 19 ILE B O 1
ATOM 833 N N . ASP B 1 20 ? -12.953 8.945 5.789 1 96.69 20 ASP B N 1
ATOM 834 C CA . ASP B 1 20 ? -12.664 8.383 7.102 1 96.69 20 ASP B CA 1
ATOM 835 C C . ASP B 1 20 ? -12.195 6.934 6.98 1 96.69 20 ASP B C 1
ATOM 837 O O . ASP B 1 20 ? -12.648 6.062 7.727 1 96.69 20 ASP B O 1
ATOM 841 N N . ARG B 1 21 ? -11.195 6.641 6.039 1 96.62 21 ARG B N 1
ATOM 842 C CA . ARG B 1 21 ? -10.719 5.281 5.812 1 96.62 21 ARG B CA 1
ATOM 843 C C . ARG B 1 21 ? -9.195 5.227 5.855 1 96.62 21 ARG B C 1
ATOM 845 O O . ARG B 1 21 ? -8.578 4.375 5.207 1 96.62 21 ARG B O 1
ATOM 852 N N . LEU B 1 22 ? -8.586 6.07 6.609 1 97.94 22 LEU B N 1
ATOM 853 C CA . LEU B 1 22 ? -7.133 6.109 6.746 1 97.94 22 LEU B CA 1
ATOM 854 C C . LEU B 1 22 ? -6.609 4.805 7.336 1 97.94 22 LEU B C 1
ATOM 856 O O . LEU B 1 22 ? -5.516 4.355 6.984 1 97.94 22 LEU B O 1
ATOM 860 N N . THR B 1 23 ? -7.438 4.184 8.133 1 97.06 23 THR B N 1
ATOM 861 C CA . THR B 1 23 ? -6.992 3.006 8.875 1 97.06 23 THR B CA 1
ATOM 862 C C . THR B 1 23 ? -6.898 1.792 7.957 1 97.06 23 THR B C 1
ATOM 864 O O . THR B 1 23 ? -6.328 0.766 8.328 1 97.06 23 THR B O 1
ATOM 867 N N . LEU B 1 24 ? -7.363 1.911 6.785 1 95.12 24 LEU B N 1
ATOM 868 C CA . LEU B 1 24 ? -7.211 0.86 5.785 1 95.12 24 LEU B CA 1
ATOM 869 C C . LEU B 1 24 ? -5.738 0.588 5.5 1 95.12 24 LEU B C 1
ATOM 871 O O . LEU B 1 24 ? -5.34 -0.564 5.32 1 95.12 24 LEU B O 1
ATOM 875 N N . LEU B 1 25 ? -4.957 1.617 5.539 1 96.81 25 LEU B N 1
ATOM 876 C CA . LEU B 1 25 ? -3.549 1.509 5.168 1 96.81 25 LEU B CA 1
ATOM 877 C C . LEU B 1 25 ? -2.795 0.62 6.148 1 96.81 25 LEU B C 1
ATOM 879 O O . LEU B 1 25 ? -2.227 -0.403 5.754 1 96.81 25 LEU B O 1
ATOM 883 N N . PRO B 1 26 ? -2.904 0.919 7.43 1 96.5 26 PRO B N 1
ATOM 884 C CA . PRO B 1 26 ? -2.172 0.065 8.367 1 96.5 26 PRO B CA 1
ATOM 885 C C . PRO B 1 26 ? -2.83 -1.3 8.555 1 96.5 26 PRO B C 1
ATOM 887 O O . PRO B 1 26 ? -2.219 -2.209 9.125 1 96.5 26 PRO B O 1
ATOM 890 N N . SER B 1 27 ? -4.039 -1.489 8.117 1 94.44 27 SER B N 1
ATOM 891 C CA . SER B 1 27 ? -4.699 -2.789 8.195 1 94.44 27 SER B CA 1
ATOM 892 C C . SER B 1 27 ? -4.172 -3.738 7.121 1 94.44 27 SER B C 1
ATOM 894 O O . SER B 1 27 ? -4.262 -4.957 7.27 1 94.44 27 SER B O 1
ATOM 896 N N . VAL B 1 28 ? -3.635 -3.199 6.074 1 93.75 28 VAL B N 1
ATOM 897 C CA . VAL B 1 28 ? -3.172 -3.998 4.945 1 93.75 28 VAL B CA 1
ATOM 898 C C . VAL B 1 28 ? -1.646 -4.051 4.938 1 93.75 28 VAL B C 1
ATOM 900 O O . VAL B 1 28 ? -1.056 -5.082 4.621 1 93.75 28 VAL B O 1
ATOM 903 N N . PHE B 1 29 ? -1.068 -2.934 5.398 1 95.69 29 PHE B N 1
ATOM 904 C CA . PHE B 1 29 ? 0.383 -2.832 5.301 1 95.69 29 PHE B CA 1
ATOM 905 C C . PHE B 1 29 ? 1.009 -2.715 6.688 1 95.69 29 PHE B C 1
ATOM 907 O O . PHE B 1 29 ? 0.525 -1.956 7.531 1 95.69 29 PHE B O 1
ATOM 914 N N . GLU B 1 30 ? 2.123 -3.414 6.832 1 94.31 30 GLU B N 1
ATOM 915 C CA . GLU B 1 30 ? 2.848 -3.326 8.094 1 94.31 30 GLU B CA 1
ATOM 916 C C . GLU B 1 30 ? 3.5 -1.955 8.266 1 94.31 30 GLU B C 1
ATOM 918 O O . GLU B 1 30 ? 3.553 -1.419 9.367 1 94.31 30 GLU B O 1
ATOM 923 N N . THR B 1 31 ? 4.023 -1.438 7.125 1 93.94 31 THR B N 1
ATOM 924 C CA . THR B 1 31 ? 4.68 -0.136 7.141 1 93.94 31 THR B CA 1
ATOM 925 C C . THR B 1 31 ? 4.043 0.803 6.121 1 93.94 31 THR B C 1
ATOM 927 O O . THR B 1 31 ? 3.834 0.424 4.965 1 93.94 31 THR B O 1
ATOM 930 N N . VAL B 1 32 ? 3.674 1.935 6.637 1 97 32 VAL B N 1
ATOM 931 C CA . VAL B 1 32 ? 3.164 2.998 5.777 1 97 32 VAL B CA 1
ATOM 932 C C . VAL B 1 32 ? 4.008 4.258 5.953 1 97 32 VAL B C 1
ATOM 934 O O . VAL B 1 32 ? 4.18 4.746 7.074 1 97 32 VAL B O 1
ATOM 937 N N . GLU B 1 33 ? 4.512 4.73 4.77 1 95.81 33 GLU B N 1
ATOM 938 C CA . GLU B 1 33 ? 5.422 5.867 4.84 1 95.81 33 GLU B CA 1
ATOM 939 C C . GLU B 1 33 ? 5.016 6.961 3.854 1 95.81 33 GLU B C 1
ATOM 941 O O . GLU B 1 33 ? 4.332 6.688 2.865 1 95.81 33 GLU B O 1
ATOM 946 N N . THR B 1 34 ? 5.469 8.141 4.184 1 96.56 34 THR B N 1
ATOM 947 C CA . THR B 1 34 ? 5.438 9.273 3.262 1 96.56 34 THR B CA 1
ATOM 948 C C . THR B 1 34 ? 6.727 10.086 3.359 1 96.56 34 THR B C 1
ATOM 950 O O . THR B 1 34 ? 7.656 9.695 4.066 1 96.56 34 THR B O 1
ATOM 953 N N . ILE B 1 35 ? 6.766 11.164 2.578 1 94.19 35 ILE B N 1
ATOM 954 C CA . ILE B 1 35 ? 7.98 11.969 2.582 1 94.19 35 ILE B CA 1
ATOM 955 C C . ILE B 1 35 ? 7.652 13.398 3.014 1 94.19 35 ILE B C 1
ATOM 957 O O . ILE B 1 35 ? 6.488 13.805 2.994 1 94.19 35 ILE B O 1
ATOM 961 N N . PRO B 1 36 ? 8.703 14.164 3.387 1 94.81 36 PRO B N 1
ATOM 962 C CA . PRO B 1 36 ? 8.5 15.5 3.941 1 94.81 36 PRO B CA 1
ATOM 963 C C . PRO B 1 36 ? 7.746 16.422 2.992 1 94.81 36 PRO B C 1
ATOM 965 O O . PRO B 1 36 ? 6.949 17.25 3.438 1 94.81 36 PRO B O 1
ATOM 968 N N . SER B 1 37 ? 7.988 16.297 1.704 1 93.88 37 SER B N 1
ATOM 969 C CA . SER B 1 37 ? 7.301 17.156 0.75 1 93.88 37 SER B CA 1
ATOM 970 C C . SER B 1 37 ? 5.793 16.953 0.804 1 93.88 37 SER B C 1
ATOM 972 O O . SER B 1 37 ? 5.023 17.906 0.624 1 93.88 37 SER B O 1
ATOM 974 N N . VAL B 1 38 ? 5.395 15.766 1.063 1 95.25 38 VAL B N 1
ATOM 975 C CA . VAL B 1 38 ? 3.971 15.461 1.179 1 95.25 38 VAL B CA 1
ATOM 976 C C . VAL B 1 38 ? 3.41 16.094 2.453 1 95.25 38 VAL B C 1
ATOM 978 O O . VAL B 1 38 ? 2.301 16.625 2.451 1 95.25 38 VAL B O 1
ATOM 981 N N . VAL B 1 39 ? 4.164 16.094 3.475 1 95.25 39 VAL B N 1
ATOM 982 C CA . VAL B 1 39 ? 3.766 16.719 4.73 1 95.25 39 VAL B CA 1
ATOM 983 C C . VAL B 1 39 ? 3.576 18.219 4.52 1 95.25 39 VAL B C 1
ATOM 985 O O . VAL B 1 39 ? 2.6 18.797 4.996 1 95.25 39 VAL B O 1
ATOM 988 N N . ASP B 1 40 ? 4.504 18.781 3.791 1 94.31 40 ASP B N 1
ATOM 989 C CA . ASP B 1 40 ? 4.406 20.203 3.479 1 94.31 40 ASP B CA 1
ATOM 990 C C . ASP B 1 40 ? 3.102 20.516 2.754 1 94.31 40 ASP B C 1
ATOM 992 O O . ASP B 1 40 ? 2.449 21.516 3.049 1 94.31 40 ASP B O 1
ATOM 996 N N . GLU B 1 41 ? 2.803 19.609 1.849 1 95 41 GLU B N 1
ATOM 997 C CA . GLU B 1 41 ? 1.575 19.781 1.08 1 95 41 GLU B CA 1
ATOM 998 C C . GLU B 1 41 ? 0.344 19.688 1.979 1 95 41 GLU B C 1
ATOM 1000 O O . GLU B 1 41 ? -0.582 20.5 1.85 1 95 41 GLU B O 1
ATOM 1005 N N . LEU B 1 42 ? 0.277 18.844 2.859 1 95.88 42 LEU B N 1
ATOM 1006 C CA . LEU B 1 42 ? -0.833 18.656 3.789 1 95.88 42 LEU B CA 1
ATOM 1007 C C . LEU B 1 42 ? -0.948 19.844 4.742 1 95.88 42 LEU B C 1
ATOM 1009 O O . LEU B 1 42 ? -2.055 20.281 5.078 1 95.88 42 LEU B O 1
ATOM 1013 N N . ASP B 1 43 ? 0.178 20.406 5.145 1 94.31 43 ASP B N 1
ATOM 1014 C CA . ASP B 1 43 ? 0.187 21.578 6.023 1 94.31 43 ASP B CA 1
ATOM 1015 C C . ASP B 1 43 ? -0.446 22.781 5.336 1 94.31 43 ASP B C 1
ATOM 1017 O O . ASP B 1 43 ? -1.156 23.562 5.973 1 94.31 43 ASP B O 1
ATOM 1021 N N . ARG B 1 44 ? -0.183 22.875 4.078 1 95.31 44 ARG B N 1
ATOM 1022 C CA . ARG B 1 44 ? -0.811 23.969 3.33 1 95.31 44 ARG B CA 1
ATOM 1023 C C . ARG B 1 44 ? -2.326 23.781 3.285 1 95.31 44 ARG B C 1
ATOM 1025 O O . ARG B 1 44 ? -3.07 24.766 3.408 1 95.31 44 ARG B O 1
ATOM 1032 N N . ALA B 1 45 ? -2.75 22.562 3.141 1 94.62 45 ALA B N 1
ATOM 1033 C CA . ALA B 1 45 ? -4.18 22.266 3.148 1 94.62 45 ALA B CA 1
ATOM 1034 C C . ALA B 1 45 ? -4.801 22.609 4.5 1 94.62 45 ALA B C 1
ATOM 1036 O O . ALA B 1 45 ? -5.938 23.094 4.562 1 94.62 45 ALA B O 1
ATOM 1037 N N . LYS B 1 46 ? -4.137 22.406 5.492 1 93.06 46 LYS B N 1
ATOM 1038 C CA . LYS B 1 46 ? -4.59 22.766 6.836 1 93.06 46 LYS B CA 1
ATOM 1039 C C . LYS B 1 46 ? -4.812 24.266 6.965 1 93.06 46 LYS B C 1
ATOM 1041 O O . LYS B 1 46 ? -5.82 24.703 7.523 1 93.06 46 LYS B O 1
ATOM 1046 N N . VAL B 1 47 ? -3.824 25.016 6.418 1 94.19 47 VAL B N 1
ATOM 1047 C CA . VAL B 1 47 ? -3.908 26.469 6.453 1 94.19 47 VAL B CA 1
ATOM 1048 C C . VAL B 1 47 ? -5.145 26.938 5.691 1 94.19 47 VAL B C 1
ATOM 1050 O O . VAL B 1 47 ? -5.816 27.891 6.102 1 94.19 47 VAL B O 1
ATOM 1053 N N . ASP B 1 48 ? -5.484 26.188 4.715 1 94.56 48 ASP B N 1
ATOM 1054 C CA . ASP B 1 48 ? -6.637 26.516 3.883 1 94.56 48 ASP B CA 1
ATOM 1055 C C . ASP B 1 48 ? -7.941 26.109 4.566 1 94.56 48 ASP B C 1
ATOM 1057 O O . ASP B 1 48 ? -9.031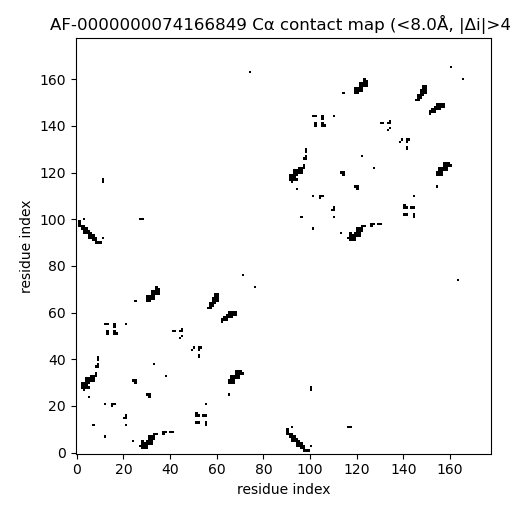 26.375 4.047 1 94.56 48 ASP B O 1
ATOM 1061 N N . GLY B 1 49 ? -7.918 25.438 5.629 1 93.06 49 GLY B N 1
ATOM 1062 C CA . GLY B 1 49 ? -9.094 25.188 6.449 1 93.06 49 GLY B CA 1
ATOM 1063 C C . GLY B 1 49 ? -9.703 23.812 6.215 1 93.06 49 GLY B C 1
ATOM 1064 O O . GLY B 1 49 ? -10.867 23.578 6.551 1 93.06 49 GLY B O 1
ATOM 1065 N N . TYR B 1 50 ? -8.922 22.938 5.645 1 93.12 50 TYR B N 1
ATOM 1066 C CA . TYR B 1 50 ? -9.461 21.609 5.418 1 93.12 50 TYR B CA 1
ATOM 1067 C C . TYR B 1 50 ? -9.367 20.75 6.68 1 93.12 50 TYR B C 1
ATOM 1069 O O . TYR B 1 50 ? -8.266 20.484 7.164 1 93.12 50 TYR B O 1
ATOM 1077 N N . ASP B 1 51 ? -10.492 20.25 7.098 1 93.94 51 ASP B N 1
ATOM 1078 C CA . ASP B 1 51 ? -10.578 19.562 8.391 1 93.94 51 ASP B CA 1
ATOM 1079 C C . ASP B 1 51 ? -10.008 18.156 8.305 1 93.94 51 ASP B C 1
ATOM 1081 O O . ASP B 1 51 ? -9.562 17.594 9.312 1 93.94 51 ASP B O 1
ATOM 1085 N N . PHE B 1 52 ? -10.047 17.625 7.086 1 96.25 52 PHE B N 1
ATOM 1086 C CA . PHE B 1 52 ? -9.594 16.25 6.953 1 96.25 52 PHE B CA 1
ATOM 1087 C C . PHE B 1 52 ? -8.117 16.125 7.312 1 96.25 52 PHE B C 1
ATOM 1089 O O . PHE B 1 52 ? -7.645 15.031 7.645 1 96.25 52 PHE B O 1
ATOM 1096 N N . VAL B 1 53 ? -7.344 17.203 7.344 1 97.19 53 VAL B N 1
ATOM 1097 C CA . VAL B 1 53 ? -5.914 17.203 7.645 1 97.19 53 VAL B CA 1
ATOM 1098 C C . VAL B 1 53 ? -5.695 16.844 9.117 1 97.19 53 VAL B C 1
ATOM 1100 O O . VAL B 1 53 ? -4.695 16.219 9.469 1 97.19 53 VAL B O 1
ATOM 1103 N N . THR B 1 54 ? -6.648 17.234 9.945 1 96.5 54 THR B N 1
ATOM 1104 C CA . THR B 1 54 ? -6.543 16.922 11.367 1 96.5 54 THR B CA 1
ATOM 1105 C C . THR B 1 54 ? -6.504 15.406 11.578 1 96.5 54 THR B C 1
ATOM 1107 O O . THR B 1 54 ? -5.766 14.914 12.438 1 96.5 54 THR B O 1
ATOM 1110 N N . ARG B 1 55 ? -7.27 14.727 10.781 1 97.5 55 ARG B N 1
ATOM 1111 C CA . ARG B 1 55 ? -7.273 13.266 10.875 1 97.5 55 ARG B CA 1
ATOM 1112 C C . ARG B 1 55 ? -5.934 12.688 10.445 1 97.5 55 ARG B C 1
ATOM 1114 O O . ARG B 1 55 ? -5.465 11.703 11.023 1 97.5 55 ARG B O 1
ATOM 1121 N N . ILE B 1 56 ? -5.32 13.281 9.445 1 98.38 56 ILE B N 1
ATOM 1122 C CA . ILE B 1 56 ? -4.012 12.828 8.984 1 98.38 56 ILE B CA 1
ATOM 1123 C C . ILE B 1 56 ? -2.953 13.133 10.039 1 98.38 56 ILE B C 1
ATOM 1125 O O . ILE B 1 56 ? -2.08 12.305 10.305 1 98.38 56 ILE B O 1
ATOM 1129 N N . ASP B 1 57 ? -3.062 14.234 10.672 1 97.06 57 ASP B N 1
ATOM 1130 C CA . ASP B 1 57 ? -2.135 14.625 11.734 1 97.06 57 ASP B CA 1
ATOM 1131 C C . ASP B 1 57 ? -2.15 13.609 12.875 1 97.06 57 ASP B C 1
ATOM 1133 O O . ASP B 1 57 ? -1.103 13.273 13.438 1 97.06 57 ASP B O 1
ATOM 1137 N N . ALA B 1 58 ? -3.24 13.055 13.117 1 97.56 58 ALA B N 1
ATOM 1138 C CA . ALA B 1 58 ? -3.43 12.164 14.258 1 97.56 58 ALA B CA 1
ATOM 1139 C C . ALA B 1 58 ? -2.732 10.82 14.031 1 97.56 58 ALA B C 1
ATOM 1141 O O . ALA B 1 58 ? -2.428 10.102 14.984 1 97.56 58 ALA B O 1
ATOM 1142 N N . VAL B 1 59 ? -2.441 10.492 12.844 1 98.19 59 VAL B N 1
ATOM 1143 C CA . VAL B 1 59 ? -1.901 9.164 12.578 1 98.19 59 VAL B CA 1
ATOM 1144 C C . VAL B 1 59 ? -0.407 9.266 12.273 1 98.19 59 VAL B C 1
ATOM 1146 O O . VAL B 1 59 ? 0.251 8.25 12.023 1 98.19 59 VAL B O 1
ATOM 1149 N N . LYS B 1 60 ? 0.113 10.406 12.273 1 97.88 60 LYS B N 1
ATOM 1150 C CA . LYS B 1 60 ? 1.553 10.57 12.102 1 97.88 60 LYS B CA 1
ATOM 1151 C C . LYS B 1 60 ? 2.326 9.891 13.227 1 97.88 60 LYS B C 1
ATOM 1153 O O . LYS B 1 60 ? 1.896 9.914 14.383 1 97.88 60 LYS B O 1
ATOM 1158 N N . SER B 1 61 ? 3.467 9.352 12.859 1 97.06 61 SER B N 1
ATOM 1159 C CA . SER B 1 61 ? 4.246 8.57 13.812 1 97.06 61 SER B CA 1
ATOM 1160 C C . SER B 1 61 ? 4.656 9.414 15.016 1 97.06 61 SER B C 1
ATOM 1162 O O . SER B 1 61 ? 4.695 8.922 16.141 1 97.06 61 SER B O 1
ATOM 1164 N N . TYR B 1 62 ? 4.973 10.703 14.844 1 94.75 62 TYR B N 1
ATOM 1165 C CA . TYR B 1 62 ? 5.406 11.539 15.961 1 94.75 62 TYR B CA 1
ATOM 1166 C C . TYR B 1 62 ? 4.219 11.969 16.812 1 94.75 62 TYR B C 1
ATOM 1168 O O . TYR B 1 62 ? 4.398 12.531 17.891 1 94.75 62 TYR B O 1
ATOM 1176 N N . ASN B 1 63 ? 3.021 11.766 16.531 1 96.38 63 ASN B N 1
ATOM 1177 C CA . ASN B 1 63 ? 1.818 11.93 17.344 1 96.38 63 ASN B CA 1
ATOM 1178 C C . ASN B 1 63 ? 1.261 10.586 17.797 1 96.38 63 ASN B C 1
ATOM 1180 O O . ASN B 1 63 ? 0.043 10.398 17.859 1 96.38 63 ASN B O 1
ATOM 1184 N N . ASN B 1 64 ? 2.145 9.586 17.812 1 96.62 64 ASN B N 1
ATOM 1185 C CA . ASN B 1 64 ? 1.829 8.25 18.312 1 96.62 64 ASN B CA 1
ATOM 1186 C C . ASN B 1 64 ? 0.986 7.469 17.297 1 96.62 64 ASN B C 1
ATOM 1188 O O . ASN B 1 64 ? 0.195 6.605 17.688 1 96.62 64 ASN B O 1
ATOM 1192 N N . GLY B 1 65 ? 1.081 7.785 16.031 1 98.19 65 GLY B N 1
ATOM 1193 C CA . GLY B 1 65 ? 0.369 7.082 14.977 1 98.19 65 GLY B CA 1
ATOM 1194 C C . GLY B 1 65 ? 1.265 6.176 14.148 1 98.19 65 GLY B C 1
ATOM 1195 O O . GLY B 1 65 ? 2.361 5.816 14.586 1 98.19 65 GLY B O 1
ATOM 1196 N N . TRP B 1 66 ? 0.76 5.703 13.047 1 98.06 66 TRP B N 1
ATOM 1197 C CA . TRP B 1 66 ? 1.432 4.668 12.266 1 98.06 66 TRP B CA 1
ATOM 1198 C C . TRP B 1 66 ? 2.107 5.266 11.031 1 98.06 66 TRP B C 1
ATOM 1200 O O . TRP B 1 66 ? 2.938 4.613 10.398 1 98.06 66 TRP B O 1
ATOM 1210 N N . LEU B 1 67 ? 1.76 6.434 10.633 1 98.19 67 LEU B N 1
ATOM 1211 C CA . LEU B 1 67 ? 2.285 7.02 9.406 1 98.19 67 LEU B CA 1
ATOM 1212 C C . LEU B 1 67 ? 3.701 7.547 9.617 1 98.19 67 LEU B C 1
ATOM 1214 O O . LEU B 1 67 ? 3.902 8.539 10.32 1 98.19 67 LEU B O 1
ATOM 1218 N N . GLU B 1 68 ? 4.66 6.887 8.977 1 97.12 68 GLU B N 1
ATOM 1219 C CA . GLU B 1 68 ? 6.059 7.285 9.109 1 97.12 68 GLU B CA 1
ATOM 1220 C C . GLU B 1 68 ? 6.438 8.32 8.055 1 97.12 68 GLU B C 1
ATOM 1222 O O . GLU B 1 68 ? 6.047 8.195 6.891 1 97.12 68 GLU B O 1
ATOM 1227 N N . ILE B 1 69 ? 7.195 9.32 8.523 1 95.88 69 ILE B N 1
ATOM 1228 C CA . ILE B 1 69 ? 7.703 10.336 7.609 1 95.88 69 ILE B CA 1
ATOM 1229 C C . ILE B 1 69 ? 9.188 10.102 7.352 1 95.88 69 ILE B C 1
ATOM 1231 O O . ILE B 1 69 ? 10.016 10.281 8.25 1 95.88 69 ILE B O 1
ATOM 1235 N N . THR B 1 70 ? 9.484 9.586 6.18 1 90.88 70 THR B N 1
ATOM 1236 C CA . THR B 1 70 ? 10.867 9.227 5.895 1 90.88 70 THR B CA 1
ATOM 1237 C C . THR B 1 70 ? 11.422 10.062 4.75 1 90.88 70 THR B C 1
ATOM 1239 O O . THR B 1 70 ? 10.719 10.336 3.773 1 90.88 70 THR B O 1
ATOM 1242 N N . ALA B 1 71 ? 12.602 10.672 4.961 1 76.12 71 ALA B N 1
ATOM 1243 C CA . ALA B 1 71 ? 13.273 11.398 3.891 1 76.12 71 ALA B CA 1
ATOM 1244 C C . ALA B 1 71 ? 13.75 10.445 2.797 1 76.12 71 ALA B C 1
ATOM 1246 O O . ALA B 1 71 ? 14.133 9.305 3.08 1 76.12 71 ALA B O 1
ATOM 1247 N N . PRO B 1 72 ? 13.414 10.852 1.608 1 61.62 72 PRO B N 1
ATOM 1248 C CA . PRO B 1 72 ? 13.867 9.984 0.521 1 61.62 72 PRO B CA 1
ATOM 1249 C C . PRO B 1 72 ? 15.305 9.5 0.709 1 61.62 72 PRO B C 1
ATOM 1251 O O . PRO B 1 72 ? 16.141 10.227 1.255 1 61.62 72 PRO B O 1
ATOM 1254 N N . THR B 1 73 ? 15.43 8.211 0.837 1 54.69 73 THR B N 1
ATOM 1255 C CA . THR B 1 73 ? 16.797 7.73 0.865 1 54.69 73 THR B CA 1
ATOM 1256 C C . THR B 1 73 ? 17.594 8.281 -0.318 1 54.69 73 THR B C 1
ATOM 1258 O O . THR B 1 73 ? 17.016 8.734 -1.305 1 54.69 73 THR B O 1
ATOM 1261 N N . GLU B 1 74 ? 18.875 8.453 -0.135 1 48.56 74 GLU B N 1
ATOM 1262 C CA . GLU B 1 74 ? 19.812 8.852 -1.194 1 48.56 74 GLU B CA 1
ATOM 1263 C C . GLU B 1 74 ? 19.5 8.109 -2.494 1 48.56 74 GLU B C 1
ATOM 1265 O O . GLU B 1 74 ? 19.609 8.68 -3.58 1 48.56 74 GLU B O 1
ATOM 1270 N N . SER B 1 75 ? 19.109 6.93 -2.416 1 49.06 75 SER B N 1
ATOM 1271 C CA . SER B 1 75 ? 18.875 6.129 -3.613 1 49.06 75 SER B CA 1
ATOM 1272 C C . SER B 1 75 ? 17.625 6.586 -4.352 1 49.06 75 SER B C 1
ATOM 1274 O O . SER B 1 75 ? 17.562 6.523 -5.582 1 49.06 75 SER B O 1
ATOM 1276 N N . GLU B 1 76 ? 16.516 6.871 -3.756 1 50.62 76 GLU B N 1
ATOM 1277 C CA . GLU B 1 76 ? 15.328 7.426 -4.398 1 50.62 76 GLU B CA 1
ATOM 1278 C C . GLU B 1 76 ? 15.594 8.828 -4.945 1 50.62 76 GLU B C 1
ATOM 1280 O O . GLU B 1 76 ? 15.078 9.195 -6.004 1 50.62 76 GLU B O 1
ATOM 1285 N N . LEU B 1 77 ? 16.422 9.5 -4.211 1 50.75 77 LEU B N 1
ATOM 1286 C CA . LEU B 1 77 ? 16.906 10.797 -4.68 1 50.75 77 LEU B CA 1
ATOM 1287 C C . LEU B 1 77 ? 17.75 10.633 -5.934 1 50.75 77 LEU B C 1
ATOM 1289 O O . LEU B 1 77 ? 17.656 11.445 -6.859 1 50.75 77 LEU B O 1
ATOM 1293 N N . GLU B 1 78 ? 18.484 9.656 -5.852 1 53.03 78 GLU B N 1
ATOM 1294 C CA . GLU B 1 78 ? 19.344 9.438 -7.012 1 53.03 78 GLU B CA 1
ATOM 1295 C C . GLU B 1 78 ? 18.531 9.008 -8.227 1 53.03 78 GLU B C 1
ATOM 1297 O O . GLU B 1 78 ? 18.859 9.375 -9.359 1 53.03 78 GLU B O 1
ATOM 1302 N N . ARG B 1 79 ? 17.594 8.258 -7.98 1 48.31 79 ARG B N 1
ATOM 1303 C CA . ARG B 1 79 ? 16.781 7.828 -9.109 1 48.31 79 ARG B CA 1
ATOM 1304 C C . ARG B 1 79 ? 15.961 8.984 -9.664 1 48.31 79 ARG B C 1
ATOM 1306 O O . ARG B 1 79 ? 15.812 9.117 -10.883 1 48.31 79 ARG B O 1
ATOM 1313 N N . ALA B 1 80 ? 15.359 9.758 -8.812 1 51.56 80 ALA B N 1
ATOM 1314 C CA . ALA B 1 80 ? 14.672 10.953 -9.289 1 51.56 80 ALA B CA 1
ATOM 1315 C C . ALA B 1 80 ? 15.633 11.891 -10.016 1 51.56 80 ALA B C 1
ATOM 1317 O O . ALA B 1 80 ? 15.258 12.531 -11 1 51.56 80 ALA B O 1
ATOM 1318 N N . ASP B 1 81 ? 16.797 11.984 -9.484 1 52.31 81 ASP B N 1
ATOM 1319 C CA . ASP B 1 81 ? 17.828 12.781 -10.133 1 52.31 81 ASP B CA 1
ATOM 1320 C C . ASP B 1 81 ? 18.219 12.195 -11.484 1 52.31 81 ASP B C 1
ATOM 1322 O O . ASP B 1 81 ? 18.484 12.93 -12.438 1 52.31 81 ASP B O 1
ATOM 1326 N N . ASP B 1 82 ? 18.281 10.875 -11.461 1 52.47 82 ASP B N 1
ATOM 1327 C CA . ASP B 1 82 ? 18.609 10.227 -12.727 1 52.47 82 ASP B CA 1
ATOM 1328 C C . ASP B 1 82 ? 17.5 10.43 -13.75 1 52.47 82 ASP B C 1
ATOM 1330 O O . ASP B 1 82 ? 17.781 10.633 -14.938 1 52.47 82 ASP B O 1
ATOM 1334 N N . LEU B 1 83 ? 16.312 10.273 -13.336 1 47.06 83 LEU B N 1
ATOM 1335 C CA . LEU B 1 83 ? 15.195 10.523 -14.227 1 47.06 83 LEU B CA 1
ATOM 1336 C C . LEU B 1 83 ? 15.133 11.992 -14.641 1 47.06 83 LEU B C 1
ATOM 1338 O O . LEU B 1 83 ? 14.781 12.305 -15.781 1 47.06 83 LEU B O 1
ATOM 1342 N N . ARG B 1 84 ? 15.328 12.875 -13.672 1 48.19 84 ARG B N 1
ATOM 1343 C CA . ARG B 1 84 ? 15.406 14.297 -14.008 1 48.19 84 ARG B CA 1
ATOM 1344 C C . ARG B 1 84 ? 16.531 14.562 -15 1 48.19 84 ARG B C 1
ATOM 1346 O O . ARG B 1 84 ? 16.359 15.367 -15.922 1 48.19 84 ARG B O 1
ATOM 1353 N N . ASP B 1 85 ? 17.609 14.023 -14.797 1 51.28 85 ASP B N 1
ATOM 1354 C CA . ASP B 1 85 ? 18.719 14.227 -15.719 1 51.28 85 ASP B CA 1
ATOM 1355 C C . ASP B 1 85 ? 18.422 13.633 -17.094 1 51.28 85 ASP B C 1
ATOM 1357 O O . ASP B 1 85 ? 18.828 14.188 -18.109 1 51.28 85 ASP B O 1
ATOM 1361 N N . HIS B 1 86 ? 17.703 12.523 -17.094 1 52.62 86 HIS B N 1
ATOM 1362 C CA . HIS B 1 86 ? 17.422 11.977 -18.422 1 5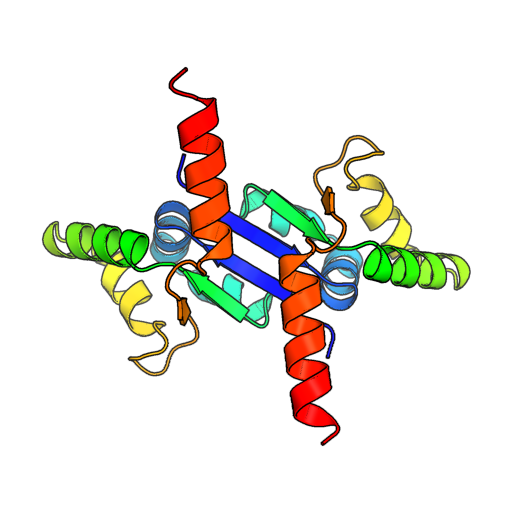2.62 86 HIS B CA 1
ATOM 1363 C C . HIS B 1 86 ? 16.328 12.766 -19.125 1 52.62 86 HIS B C 1
ATOM 1365 O O . HIS B 1 86 ? 16.141 12.625 -20.328 1 52.62 86 HIS B O 1
ATOM 1371 N N . GLY B 1 87 ? 15.5 13.391 -18.406 1 44.53 87 GLY B N 1
ATOM 1372 C CA . GLY B 1 87 ? 14.453 14.148 -19.078 1 44.53 87 GLY B CA 1
ATOM 1373 C C . GLY B 1 87 ? 14.961 15.414 -19.734 1 44.53 87 GLY B C 1
ATOM 1374 O O . GLY B 1 87 ? 14.273 16.016 -20.562 1 44.53 87 GLY B O 1
ATOM 1375 N N . PHE B 1 88 ? 15.789 16.344 -19.062 1 42.12 88 PHE B N 1
ATOM 1376 C CA . PHE B 1 88 ? 16.109 17.641 -19.656 1 42.12 88 PHE B CA 1
ATOM 1377 C C . PHE B 1 88 ? 17.234 17.516 -20.672 1 42.12 88 PHE B C 1
ATOM 1379 O O . PHE B 1 88 ? 17.703 18.516 -21.219 1 42.12 88 PHE B O 1
ATOM 1386 N N . ARG B 1 89 ? 17.625 16.328 -21.078 1 32.31 89 ARG B N 1
ATOM 1387 C CA . ARG B 1 89 ? 18.375 16.609 -22.312 1 32.31 89 ARG B CA 1
ATOM 1388 C C . ARG B 1 89 ? 17.422 16.75 -23.5 1 32.31 89 ARG B C 1
ATOM 1390 O O . ARG B 1 89 ? 16.469 15.977 -23.641 1 32.31 89 ARG B O 1
#

Sequence (178 aa):
MSTGMAVVDNNILSSLAKIDRLTLLPSVFETVETIPSVVDELDRAKVDGYDFVTRIDAVKSYNNGWLEITAPTESELERADDLRDHGFRMSTGMAVVDNNILSSLAKIDRLTLLPSVFETVETIPSVVDELDRAKVDGYDFVTRIDAVKSYNNGWLEITAPTESELERADDLRDHGFR